Protein AF-A0A914L9A9-F1 (afdb_monomer_lite)

Sequence (71 aa):
MPSYIVSSAFEGLSCQVCGLQAHGKRFEAVCCLPCAAFFRRYVLLNCKHKCLNENKCENFGTGIFKFAVAF

Structure (mmCIF, N/CA/C/O backbone):
data_AF-A0A914L9A9-F1
#
_entry.id   AF-A0A914L9A9-F1
#
loop_
_atom_site.group_PDB
_atom_site.id
_atom_site.type_symbol
_atom_site.label_atom_id
_atom_site.label_alt_id
_atom_site.label_comp_id
_atom_site.label_asym_id
_atom_site.label_entity_id
_atom_site.label_seq_id
_atom_site.pdbx_PDB_ins_code
_atom_site.Cartn_x
_atom_site.Cartn_y
_atom_site.Cartn_z
_atom_site.occupancy
_atom_site.B_iso_or_equiv
_atom_site.auth_seq_id
_atom_site.auth_comp_id
_atom_site.auth_asym_id
_atom_site.auth_atom_id
_atom_site.pdbx_PDB_model_num
ATOM 1 N N . MET A 1 1 ? 10.022 17.000 -17.319 1.00 47.41 1 MET A N 1
ATOM 2 C CA . MET A 1 1 ? 9.623 15.592 -17.093 1.00 47.41 1 MET A CA 1
ATOM 3 C C . MET A 1 1 ? 10.242 15.178 -15.766 1.00 47.41 1 MET A C 1
ATOM 5 O O . MET A 1 1 ? 11.460 15.284 -15.685 1.00 47.41 1 MET A O 1
ATOM 9 N N . PRO A 1 2 ? 9.487 14.856 -14.698 1.00 51.03 2 PRO A N 1
ATOM 10 C CA . PRO A 1 2 ? 10.113 14.552 -13.419 1.00 51.03 2 PRO A CA 1
ATOM 11 C C . PRO A 1 2 ? 10.868 13.227 -13.552 1.00 51.03 2 PRO A C 1
ATOM 13 O O . PRO A 1 2 ? 10.272 12.179 -13.775 1.00 51.03 2 PRO A O 1
ATOM 16 N N . SER A 1 3 ? 12.190 13.316 -13.470 1.00 52.03 3 SER A N 1
ATOM 17 C CA . SER A 1 3 ? 13.174 12.251 -13.645 1.00 52.03 3 SER A CA 1
ATOM 18 C C . SER A 1 3 ? 13.256 11.360 -12.405 1.00 52.03 3 SER A C 1
ATOM 20 O O . SER A 1 3 ? 14.257 11.366 -11.686 1.00 52.03 3 SER A O 1
ATOM 22 N N . TYR A 1 4 ? 12.187 10.632 -12.088 1.00 62.84 4 TYR A N 1
ATOM 23 C CA . TYR A 1 4 ? 12.293 9.593 -11.073 1.00 62.84 4 TYR A CA 1
ATOM 24 C C . TYR A 1 4 ? 13.022 8.394 -11.682 1.00 62.84 4 TYR A C 1
ATOM 26 O O . TYR A 1 4 ? 12.622 7.875 -12.719 1.00 62.84 4 TYR A O 1
ATOM 34 N N . ILE A 1 5 ? 14.119 7.972 -11.056 1.00 67.38 5 ILE A N 1
ATOM 35 C CA . ILE A 1 5 ? 14.858 6.784 -11.487 1.00 67.38 5 ILE A CA 1
ATOM 36 C C . ILE A 1 5 ? 13.981 5.571 -11.163 1.00 67.38 5 ILE A C 1
ATOM 38 O O . ILE A 1 5 ? 13.818 5.198 -9.998 1.00 67.38 5 ILE A O 1
ATOM 42 N N . VAL A 1 6 ? 13.370 4.985 -12.190 1.00 67.88 6 VAL A N 1
ATOM 43 C CA . VAL A 1 6 ? 12.789 3.643 -12.112 1.00 67.88 6 VAL A CA 1
ATOM 44 C C . VAL A 1 6 ? 13.939 2.664 -12.256 1.00 67.88 6 VAL A C 1
ATOM 46 O O . VAL A 1 6 ? 14.793 2.821 -13.124 1.00 67.88 6 VAL A O 1
ATOM 49 N N . SER A 1 7 ? 14.005 1.665 -11.380 1.00 76.94 7 SER A N 1
ATOM 50 C CA . SER A 1 7 ? 14.919 0.552 -11.619 1.00 76.94 7 SER A CA 1
ATOM 51 C C . SER A 1 7 ? 14.448 -0.162 -12.886 1.00 76.94 7 SER A C 1
ATOM 53 O O . SER A 1 7 ? 13.279 -0.535 -12.956 1.00 76.94 7 SER A O 1
ATOM 55 N N . SER A 1 8 ? 15.332 -0.355 -13.866 1.00 77.50 8 SER A N 1
ATOM 56 C CA . SER A 1 8 ? 15.012 -0.955 -15.174 1.00 77.50 8 SER A CA 1
ATOM 57 C C . SER A 1 8 ? 14.265 -2.294 -15.079 1.00 77.50 8 SER A C 1
ATOM 59 O O . SER A 1 8 ? 13.507 -2.645 -15.975 1.00 77.50 8 SER A O 1
ATOM 61 N N . ALA A 1 9 ? 14.410 -3.017 -13.964 1.00 81.62 9 ALA A N 1
ATOM 62 C CA . ALA A 1 9 ? 13.681 -4.251 -13.673 1.00 81.62 9 ALA A CA 1
ATOM 63 C C . ALA A 1 9 ? 12.159 -4.073 -13.466 1.00 81.62 9 ALA A C 1
ATOM 65 O O . ALA A 1 9 ? 11.429 -5.060 -13.465 1.00 81.62 9 ALA A O 1
ATOM 66 N N . PHE A 1 10 ? 11.676 -2.845 -13.255 1.00 78.38 10 PHE A N 1
ATOM 67 C CA . PHE A 1 10 ? 10.271 -2.543 -12.951 1.00 78.38 10 PHE A CA 1
ATOM 68 C C . PHE A 1 10 ? 9.638 -1.535 -13.916 1.00 78.38 10 PHE A C 1
ATOM 70 O O . PHE A 1 10 ? 8.507 -1.098 -13.703 1.00 78.38 10 PHE A O 1
ATOM 77 N N . GLU A 1 11 ? 10.350 -1.166 -14.976 1.00 82.19 11 GLU A N 1
ATOM 78 C CA . GLU A 1 11 ? 9.861 -0.246 -15.996 1.00 82.19 11 GLU A CA 1
ATOM 79 C C . GLU A 1 11 ? 8.677 -0.867 -16.753 1.00 82.19 11 GLU A C 1
ATOM 81 O O . GLU A 1 11 ? 8.731 -2.015 -17.188 1.00 82.19 11 GLU A O 1
ATOM 86 N N . GLY A 1 12 ? 7.556 -0.143 -16.826 1.00 82.31 12 GLY A N 1
ATOM 87 C CA . GLY A 1 12 ? 6.307 -0.649 -17.407 1.00 82.31 12 GLY A CA 1
ATOM 88 C C . GLY A 1 12 ? 5.470 -1.569 -16.506 1.00 82.31 12 GLY A C 1
ATOM 89 O O . GLY A 1 12 ? 4.352 -1.913 -16.884 1.00 82.31 12 GLY A O 1
ATOM 90 N N . LEU A 1 13 ? 5.941 -1.940 -15.306 1.00 88.50 13 LEU A N 1
ATOM 91 C CA . LEU A 1 13 ? 5.081 -2.610 -14.326 1.00 88.50 13 LEU A CA 1
ATOM 92 C C . LEU A 1 13 ? 4.161 -1.609 -13.619 1.00 88.50 13 LEU A C 1
ATOM 94 O O . LEU A 1 13 ? 4.586 -0.538 -13.183 1.00 88.50 13 LEU A O 1
ATOM 98 N N . SER A 1 14 ? 2.906 -2.008 -13.428 1.00 88.88 14 SER A N 1
ATOM 99 C CA . SER A 1 14 ? 1.914 -1.261 -12.654 1.00 88.88 14 SER A CA 1
ATOM 100 C C . SER A 1 14 ? 1.874 -1.715 -11.196 1.00 88.88 14 SER A C 1
ATOM 102 O O . SER A 1 14 ? 2.023 -2.890 -10.865 1.00 88.88 14 SER A O 1
ATOM 104 N N . CYS A 1 15 ? 1.636 -0.761 -10.303 1.00 87.69 15 CYS A N 1
ATOM 105 C CA . CYS A 1 15 ? 1.384 -0.985 -8.892 1.00 87.69 15 CYS A CA 1
ATOM 106 C C . CYS A 1 15 ? 0.111 -1.816 -8.730 1.00 87.69 15 CYS A C 1
ATOM 108 O O . CYS A 1 15 ? -0.960 -1.393 -9.159 1.00 87.69 15 CYS A O 1
ATOM 110 N N . GLN A 1 16 ? 0.202 -2.944 -8.030 1.00 86.56 16 GLN A N 1
ATOM 111 C CA . GLN A 1 16 ? -0.939 -3.840 -7.803 1.00 86.56 16 GLN A CA 1
ATOM 112 C C . GLN A 1 16 ? -2.034 -3.228 -6.910 1.00 86.56 16 GLN A C 1
ATOM 114 O O . GLN A 1 16 ? -3.122 -3.781 -6.811 1.00 86.56 16 GLN A O 1
ATOM 119 N N . VAL A 1 17 ? -1.754 -2.092 -6.259 1.00 84.88 17 VAL A N 1
ATOM 120 C CA . VAL A 1 17 ? -2.699 -1.393 -5.373 1.00 84.88 17 VAL A CA 1
ATOM 121 C C . VAL A 1 17 ? -3.462 -0.293 -6.112 1.00 84.88 17 VA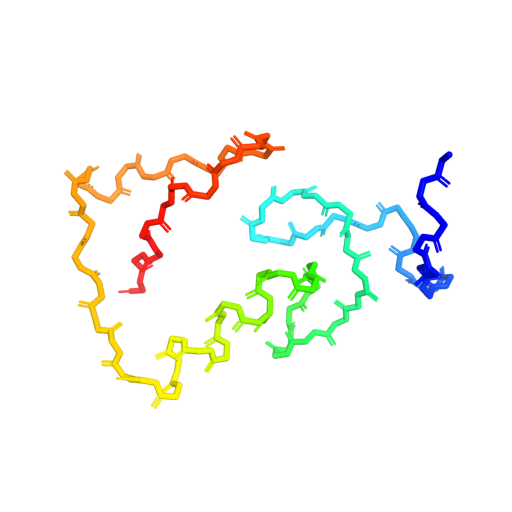L A C 1
ATOM 123 O O . VAL A 1 17 ? -4.676 -0.205 -5.992 1.00 84.88 17 VAL A O 1
ATOM 126 N N . CYS A 1 18 ? -2.766 0.563 -6.866 1.00 83.38 18 CYS A N 1
ATOM 127 C CA . CYS A 1 18 ? -3.365 1.760 -7.475 1.00 83.38 18 CYS A CA 1
ATOM 128 C C . CYS A 1 18 ? -3.214 1.852 -9.000 1.00 83.38 18 CYS A C 1
ATOM 130 O O . CYS A 1 18 ? -3.639 2.840 -9.588 1.00 83.38 18 CYS A O 1
ATOM 132 N N . GLY A 1 19 ? -2.563 0.881 -9.645 1.00 82.88 19 GLY A N 1
ATOM 133 C CA . GLY A 1 19 ? -2.364 0.837 -11.098 1.00 82.88 19 GLY A CA 1
ATOM 134 C C . GLY A 1 19 ? -1.284 1.773 -11.663 1.00 82.88 19 GLY A C 1
ATOM 135 O O . GLY A 1 19 ? -0.867 1.588 -12.803 1.00 82.88 19 GLY A O 1
ATOM 136 N N . LEU A 1 20 ? -0.783 2.739 -10.883 1.00 85.88 20 LEU A N 1
ATOM 137 C CA . LEU A 1 20 ? 0.289 3.666 -11.290 1.00 85.88 20 LEU A CA 1
ATOM 138 C C . LEU A 1 20 ? 1.648 2.967 -11.454 1.00 85.88 20 LEU A C 1
ATOM 140 O O . LEU A 1 20 ? 1.827 1.869 -10.941 1.00 85.88 20 LEU A O 1
ATOM 144 N N . GLN A 1 21 ? 2.631 3.623 -12.082 1.00 87.62 21 GLN A N 1
ATOM 145 C CA . GLN A 1 21 ? 3.982 3.071 -12.274 1.00 87.62 21 GLN A CA 1
ATOM 146 C C . GLN A 1 21 ? 4.566 2.490 -10.971 1.00 87.62 21 GLN A C 1
ATOM 148 O O . GLN A 1 21 ? 4.701 3.175 -9.949 1.00 87.62 21 GLN A O 1
ATOM 153 N N . ALA A 1 22 ? 4.916 1.206 -11.008 1.00 88.50 22 ALA A N 1
ATOM 154 C CA . ALA A 1 22 ? 5.618 0.544 -9.926 1.00 88.50 22 ALA A CA 1
ATOM 155 C C . ALA A 1 22 ? 7.094 0.944 -9.930 1.00 88.50 22 ALA A C 1
ATOM 157 O O . ALA A 1 22 ? 7.703 1.172 -10.973 1.00 88.50 22 ALA A O 1
ATOM 158 N N . HIS A 1 23 ? 7.677 1.006 -8.736 1.00 86.81 23 HIS A N 1
ATOM 159 C CA . HIS A 1 23 ? 9.100 1.315 -8.570 1.00 86.81 23 HIS A CA 1
ATOM 160 C C . HIS A 1 23 ? 9.906 0.125 -8.054 1.00 86.81 23 HIS A C 1
ATOM 162 O O . HIS A 1 23 ? 11.134 0.167 -8.060 1.00 86.81 23 HIS A O 1
ATOM 168 N N . GLY A 1 24 ? 9.232 -0.914 -7.562 1.00 86.31 24 GLY A N 1
ATOM 169 C CA . GLY A 1 24 ? 9.878 -2.111 -7.056 1.00 86.31 24 GLY A CA 1
ATOM 170 C C . GLY A 1 24 ? 8.923 -3.024 -6.304 1.00 86.31 24 GLY A C 1
ATOM 171 O O . GLY A 1 24 ? 7.739 -2.725 -6.121 1.00 86.31 24 GLY A O 1
ATOM 172 N N . LYS A 1 25 ? 9.475 -4.138 -5.831 1.00 87.06 25 LYS A N 1
ATOM 173 C CA . LYS A 1 25 ? 8.792 -5.079 -4.946 1.00 87.06 25 LYS A CA 1
ATOM 174 C C . LYS A 1 25 ? 8.997 -4.654 -3.489 1.00 87.06 25 LYS A C 1
ATOM 176 O O . LYS A 1 25 ? 10.133 -4.538 -3.033 1.00 87.06 25 LYS A O 1
ATOM 181 N N . ARG A 1 26 ? 7.912 -4.395 -2.754 1.00 85.38 26 ARG A N 1
ATOM 182 C CA . ARG A 1 26 ? 7.933 -4.109 -1.309 1.00 85.38 26 ARG A CA 1
ATOM 183 C C . ARG A 1 26 ? 6.830 -4.895 -0.621 1.00 85.38 26 ARG A C 1
ATOM 185 O O . ARG A 1 26 ? 5.716 -4.939 -1.127 1.00 85.38 26 ARG A O 1
ATOM 192 N N . PHE A 1 27 ? 7.140 -5.480 0.536 1.00 86.56 27 PHE A N 1
ATOM 193 C CA . PHE A 1 27 ? 6.192 -6.320 1.282 1.00 86.56 27 PHE A CA 1
ATOM 194 C C . PHE A 1 27 ? 5.595 -7.431 0.399 1.00 86.56 27 PHE A C 1
ATOM 196 O O . PHE A 1 27 ? 4.392 -7.658 0.402 1.00 86.56 27 PHE A O 1
ATOM 203 N N . GLU A 1 28 ? 6.445 -8.055 -0.423 1.00 85.38 28 GLU A N 1
ATOM 204 C CA . GLU A 1 28 ? 6.082 -9.063 -1.427 1.00 85.38 28 GLU A CA 1
ATOM 205 C C . GLU A 1 28 ? 5.129 -8.621 -2.557 1.00 85.38 28 GLU A C 1
ATOM 207 O O . GLU A 1 28 ? 4.858 -9.415 -3.454 1.00 85.38 28 GLU A O 1
ATOM 212 N N . ALA A 1 29 ? 4.725 -7.348 -2.612 1.00 86.44 29 ALA A N 1
ATOM 213 C CA . ALA A 1 29 ? 3.885 -6.792 -3.673 1.00 86.44 29 ALA A CA 1
ATOM 214 C C . ALA A 1 29 ? 4.658 -5.819 -4.580 1.00 86.44 29 ALA A C 1
ATOM 216 O O . ALA A 1 29 ? 5.463 -5.002 -4.117 1.00 86.44 29 ALA A O 1
ATOM 217 N N . VAL A 1 30 ? 4.390 -5.861 -5.886 1.00 89.00 30 VAL A N 1
ATOM 218 C CA . VAL A 1 30 ? 4.893 -4.860 -6.837 1.00 89.00 30 VAL A CA 1
ATOM 219 C C . VAL A 1 30 ? 4.068 -3.589 -6.672 1.00 89.00 30 VAL A C 1
ATOM 221 O O . VAL A 1 30 ? 2.868 -3.558 -6.949 1.00 89.00 30 VAL A O 1
ATOM 224 N N . CYS A 1 31 ? 4.700 -2.526 -6.176 1.00 88.81 31 CYS A N 1
ATOM 225 C CA . CYS A 1 31 ? 3.987 -1.311 -5.806 1.00 88.81 31 CYS A CA 1
ATOM 226 C C . CYS A 1 31 ? 4.794 -0.029 -6.038 1.00 88.81 31 CYS A C 1
ATOM 228 O O . CYS A 1 31 ? 6.015 -0.022 -6.227 1.00 88.81 31 CYS A O 1
ATOM 230 N N . CYS A 1 32 ? 4.079 1.095 -6.051 1.00 88.56 32 CYS A N 1
ATOM 231 C CA . CYS A 1 32 ? 4.679 2.421 -6.085 1.00 88.56 32 CYS A CA 1
ATOM 232 C C . CYS A 1 32 ? 5.136 2.852 -4.677 1.00 88.56 32 CYS A C 1
ATOM 234 O O . CYS A 1 32 ? 4.646 2.360 -3.654 1.00 88.56 32 CYS A O 1
ATOM 236 N N . LEU A 1 33 ? 6.073 3.806 -4.615 1.00 86.94 33 LEU A N 1
ATOM 237 C CA . LEU A 1 33 ? 6.608 4.326 -3.349 1.00 86.94 33 LEU A CA 1
ATOM 238 C C . LEU A 1 33 ? 5.516 4.855 -2.395 1.00 86.94 33 LEU A C 1
ATOM 240 O O . LEU A 1 33 ? 5.587 4.528 -1.206 1.00 86.94 33 LEU A O 1
ATOM 244 N N . PRO A 1 34 ? 4.493 5.606 -2.862 1.00 86.81 34 PRO A N 1
ATOM 245 C CA . PRO A 1 34 ? 3.423 6.089 -1.990 1.00 86.81 34 PRO A CA 1
ATOM 246 C C . PRO A 1 34 ? 2.609 4.967 -1.337 1.00 86.81 34 PRO A C 1
ATOM 248 O O . PRO A 1 34 ? 2.393 5.008 -0.127 1.00 86.81 34 PRO A O 1
ATOM 251 N N . CYS A 1 35 ? 2.205 3.942 -2.098 1.00 86.50 35 CYS A N 1
ATOM 252 C CA . CYS A 1 35 ? 1.430 2.816 -1.564 1.00 86.50 35 CYS A CA 1
ATOM 253 C C . CYS A 1 35 ? 2.224 2.030 -0.516 1.00 86.50 35 CYS A C 1
ATOM 255 O O . CYS A 1 35 ? 1.691 1.696 0.541 1.00 86.50 35 CYS A O 1
ATOM 257 N N . ALA A 1 36 ? 3.518 1.804 -0.752 1.00 88.56 36 ALA A N 1
ATOM 258 C CA . ALA A 1 36 ? 4.373 1.145 0.228 1.00 88.56 36 ALA A CA 1
ATOM 259 C C . ALA A 1 36 ? 4.574 1.984 1.503 1.00 88.56 36 ALA A C 1
ATOM 261 O O . ALA A 1 36 ? 4.560 1.449 2.612 1.00 88.56 36 ALA A O 1
ATOM 262 N N . ALA A 1 37 ? 4.758 3.301 1.365 1.00 89.62 37 ALA A N 1
ATOM 263 C CA . ALA A 1 37 ? 4.881 4.203 2.508 1.00 89.62 37 ALA A CA 1
ATOM 264 C C . ALA A 1 37 ? 3.584 4.259 3.328 1.00 89.62 37 ALA A C 1
ATOM 266 O O . ALA A 1 37 ? 3.636 4.258 4.559 1.00 89.62 37 ALA A O 1
ATOM 267 N N . PHE A 1 38 ? 2.434 4.268 2.653 1.00 86.06 38 PHE A N 1
ATOM 268 C CA . PHE A 1 38 ? 1.123 4.198 3.286 1.00 86.06 38 PHE A CA 1
ATOM 269 C C . PHE A 1 38 ? 0.957 2.903 4.083 1.00 86.06 38 PHE A C 1
ATOM 271 O O . PHE A 1 38 ? 0.677 2.963 5.278 1.00 86.06 38 PHE A O 1
ATOM 278 N N . PHE A 1 39 ? 1.218 1.749 3.461 1.00 87.00 39 PHE A N 1
ATOM 279 C CA . PHE A 1 39 ? 1.116 0.453 4.131 1.00 87.00 39 PHE A CA 1
ATOM 280 C C . PHE A 1 39 ? 2.018 0.378 5.369 1.00 87.00 39 PHE A C 1
ATOM 282 O O . PHE A 1 39 ? 1.574 -0.012 6.445 1.00 87.00 39 PHE A O 1
ATOM 289 N N . ARG A 1 40 ? 3.264 0.855 5.263 1.00 89.44 40 ARG A N 1
ATOM 290 C CA . ARG A 1 40 ? 4.176 0.927 6.411 1.00 89.44 40 ARG A CA 1
ATOM 291 C C . ARG A 1 40 ? 3.594 1.757 7.560 1.00 89.44 40 ARG A C 1
ATOM 293 O O . ARG A 1 40 ? 3.696 1.343 8.709 1.00 89.44 40 ARG A O 1
ATOM 300 N N . ARG A 1 41 ? 2.998 2.921 7.274 1.00 86.94 41 ARG A N 1
ATOM 301 C CA . ARG A 1 41 ? 2.364 3.770 8.302 1.00 86.94 41 ARG A CA 1
ATOM 302 C C . ARG A 1 41 ? 1.148 3.090 8.923 1.00 86.94 41 ARG A C 1
ATOM 304 O O . ARG A 1 41 ? 1.003 3.136 10.137 1.00 86.94 41 ARG A O 1
ATOM 311 N N . TYR A 1 42 ? 0.320 2.446 8.105 1.00 84.06 42 TYR A N 1
ATOM 312 C CA . TYR A 1 42 ? -0.855 1.704 8.555 1.00 84.06 42 TYR A CA 1
ATOM 313 C C . TYR A 1 42 ? -0.478 0.611 9.564 1.00 84.06 42 TYR A C 1
ATOM 315 O O . TYR A 1 42 ? -1.028 0.575 10.664 1.00 84.06 42 TYR A O 1
ATOM 323 N N . VAL A 1 43 ? 0.516 -0.217 9.222 1.00 84.19 43 VAL A N 1
ATOM 324 C CA . VAL A 1 43 ? 1.003 -1.299 10.093 1.00 84.19 43 VAL A CA 1
ATOM 325 C C . VAL A 1 43 ? 1.626 -0.745 11.377 1.00 84.19 43 VAL A C 1
ATOM 327 O O . VAL A 1 43 ? 1.325 -1.238 12.458 1.00 84.19 43 VAL A O 1
ATOM 330 N N . LEU A 1 44 ? 2.454 0.302 11.288 1.00 84.50 44 LEU A N 1
ATOM 331 C CA . LEU A 1 44 ? 3.103 0.889 12.468 1.00 84.50 44 LEU A CA 1
ATOM 332 C C . LEU A 1 44 ? 2.115 1.552 13.437 1.00 84.50 44 LEU A C 1
ATOM 334 O O . LEU A 1 44 ? 2.318 1.494 14.645 1.00 84.50 44 LEU A O 1
ATOM 338 N N . LEU A 1 45 ? 1.064 2.191 12.921 1.00 81.62 45 LEU A N 1
ATOM 339 C CA . LEU A 1 45 ? 0.085 2.906 13.741 1.00 81.62 45 LEU A CA 1
ATOM 340 C C . LEU A 1 45 ? -1.057 2.006 14.244 1.00 81.62 45 LEU A C 1
ATOM 342 O O . LEU A 1 45 ? -1.878 2.472 15.030 1.00 81.62 45 LEU A O 1
ATOM 346 N N . ASN A 1 46 ? -1.139 0.743 13.797 1.00 74.00 46 ASN A N 1
ATOM 347 C CA . ASN A 1 46 ? -2.262 -0.167 14.070 1.00 74.00 46 ASN A CA 1
ATOM 348 C C . ASN A 1 46 ? -3.646 0.482 13.826 1.00 74.00 46 ASN A C 1
ATOM 350 O O . ASN A 1 46 ? -4.639 0.160 14.484 1.00 74.00 46 ASN A O 1
ATOM 354 N N . CYS A 1 47 ? -3.726 1.427 12.884 1.00 67.69 47 CYS A N 1
ATOM 355 C CA . CYS A 1 47 ? -4.938 2.199 12.636 1.00 67.69 47 CYS A CA 1
ATOM 356 C C . CYS A 1 47 ? -5.942 1.380 11.831 1.00 67.69 47 CYS A C 1
ATOM 358 O O . CYS A 1 47 ? -5.781 1.214 10.631 1.00 67.69 47 CYS A O 1
ATOM 360 N N . LYS A 1 48 ? -7.039 0.943 12.450 1.00 72.88 48 LYS A N 1
ATOM 361 C CA . LYS A 1 48 ? -8.179 0.367 11.722 1.00 72.88 48 LYS A CA 1
ATOM 362 C C . LYS A 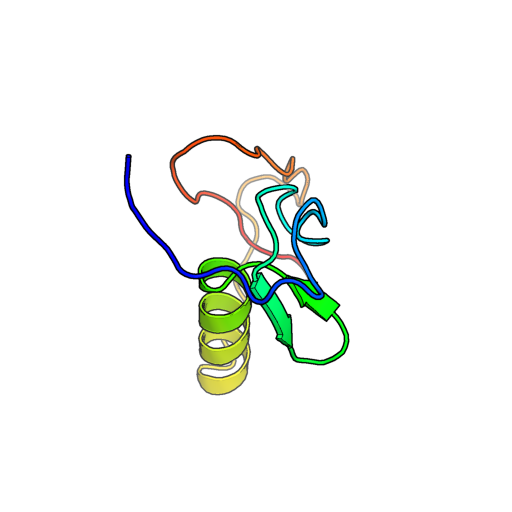1 48 ? -9.060 1.492 11.175 1.00 72.88 48 LYS A C 1
ATOM 364 O O . LYS A 1 48 ? -9.955 1.978 11.866 1.00 72.88 48 LYS A O 1
ATOM 369 N N . HIS A 1 49 ? -8.791 1.945 9.952 1.00 71.12 49 HIS A N 1
ATOM 370 C CA . HIS A 1 49 ? -9.643 2.939 9.298 1.00 71.12 49 HIS A CA 1
ATOM 371 C C . HIS A 1 49 ? -10.986 2.314 8.914 1.00 71.12 49 HIS A C 1
ATOM 373 O O . HIS A 1 49 ? -11.034 1.295 8.232 1.00 71.12 49 HIS A O 1
ATOM 379 N N . LYS A 1 50 ? -12.089 2.943 9.330 1.00 73.50 50 LYS A N 1
ATOM 380 C CA . LYS A 1 50 ? -13.417 2.584 8.828 1.00 73.50 50 LYS A CA 1
ATOM 381 C C . LYS A 1 50 ? -13.600 3.193 7.445 1.00 73.50 50 LYS A C 1
ATOM 383 O O . LYS A 1 50 ? -13.358 4.387 7.256 1.00 73.50 50 LYS A O 1
ATOM 388 N N . CYS A 1 51 ? -14.036 2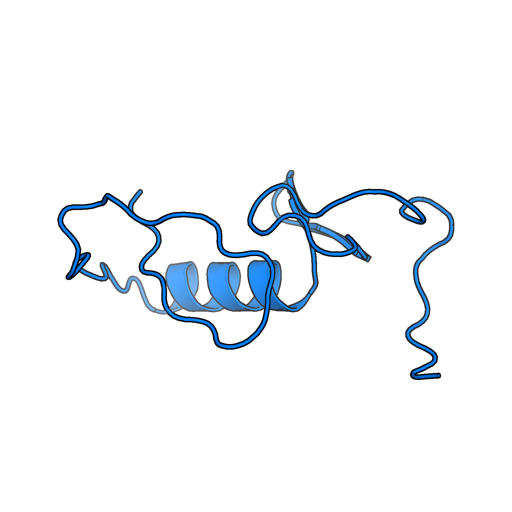.382 6.488 1.00 74.94 51 CYS A N 1
ATOM 389 C CA . CYS A 1 51 ? -14.442 2.904 5.195 1.00 74.94 51 CYS A CA 1
ATOM 390 C C . CYS A 1 51 ? -15.725 3.727 5.353 1.00 74.94 51 CYS A C 1
ATOM 392 O O . CYS A 1 51 ? -16.709 3.255 5.916 1.00 74.94 51 CYS A O 1
ATOM 394 N N . LEU A 1 52 ? -15.709 4.957 4.839 1.00 79.06 52 LEU A N 1
ATOM 395 C CA . LEU A 1 52 ? -16.883 5.834 4.815 1.00 79.06 52 LEU A CA 1
ATOM 396 C C . LEU A 1 52 ? -17.840 5.508 3.656 1.00 79.06 52 LEU A C 1
ATOM 398 O O . LEU A 1 52 ? -18.973 5.966 3.667 1.00 79.06 52 LEU A O 1
ATOM 402 N N . ASN A 1 53 ? -17.389 4.724 2.673 1.00 78.56 53 ASN A N 1
ATOM 403 C CA . ASN A 1 5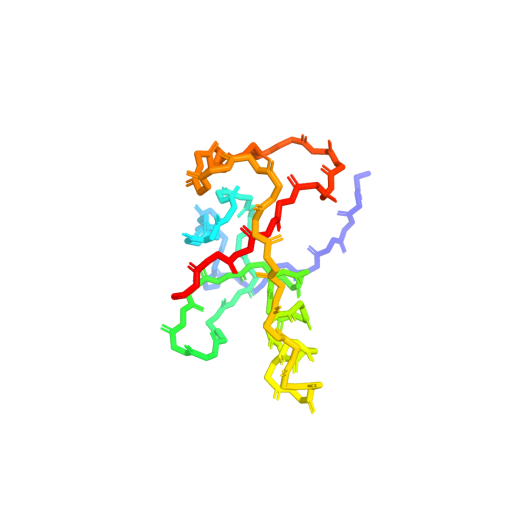3 ? -18.120 4.410 1.443 1.00 78.56 53 ASN A CA 1
ATOM 404 C C . ASN A 1 53 ? -18.549 2.934 1.369 1.00 78.56 53 ASN A C 1
ATOM 406 O O . ASN A 1 53 ? -18.466 2.320 0.310 1.00 78.56 53 ASN A O 1
ATOM 410 N N . GLU A 1 54 ? -18.908 2.322 2.502 1.00 77.62 54 GLU A N 1
ATOM 411 C CA . GLU A 1 54 ? -19.386 0.926 2.558 1.00 77.62 54 GLU A CA 1
ATOM 412 C C . GLU A 1 54 ? -18.446 -0.102 1.885 1.00 77.62 54 GLU A C 1
ATOM 414 O O . GLU A 1 54 ? -18.899 -1.065 1.274 1.00 77.62 54 GLU A O 1
ATOM 419 N N . ASN A 1 55 ? -17.126 0.109 1.957 1.00 70.50 55 ASN A N 1
ATOM 420 C CA . ASN A 1 55 ? -16.101 -0.706 1.279 1.00 70.50 55 ASN A CA 1
ATOM 421 C C . ASN A 1 55 ? -16.192 -0.738 -0.261 1.00 70.50 55 ASN A C 1
ATOM 423 O O . ASN A 1 55 ? -15.504 -1.530 -0.897 1.00 70.50 55 ASN A O 1
ATOM 427 N N . LYS A 1 56 ? -16.967 0.156 -0.884 1.00 74.56 56 LYS A N 1
ATOM 428 C CA . LYS A 1 56 ? -17.074 0.312 -2.347 1.00 74.56 56 LYS A CA 1
ATOM 429 C C . LYS A 1 56 ? -16.007 1.275 -2.866 1.00 74.56 56 LYS A C 1
ATOM 431 O O . LYS A 1 56 ? -16.290 2.270 -3.530 1.00 74.56 56 LYS A O 1
ATOM 436 N N . CYS A 1 57 ? -14.774 1.041 -2.441 1.00 70.69 57 CYS A N 1
ATOM 437 C CA . CYS A 1 57 ? -13.631 1.863 -2.789 1.00 70.69 57 CYS A CA 1
ATOM 438 C C . CYS A 1 57 ? -13.147 1.484 -4.184 1.00 70.69 57 CYS A C 1
ATOM 440 O O . CYS A 1 57 ? -12.531 0.434 -4.341 1.00 70.69 57 CYS A O 1
ATOM 442 N N . GLU A 1 58 ? -13.404 2.307 -5.197 1.00 66.69 58 GLU A N 1
ATOM 443 C CA . GLU A 1 58 ? -12.799 2.084 -6.509 1.00 66.69 58 GLU A CA 1
ATOM 444 C C . GLU A 1 58 ? -11.359 2.604 -6.507 1.00 66.69 58 GLU A C 1
ATOM 446 O O . GLU A 1 58 ? -11.075 3.706 -6.027 1.00 66.69 58 GLU A O 1
ATOM 451 N N . ASN A 1 59 ? -10.438 1.794 -7.037 1.00 59.75 59 ASN A N 1
ATOM 452 C CA . ASN A 1 59 ? -9.031 2.148 -7.200 1.00 59.75 59 ASN A CA 1
ATOM 453 C C . ASN A 1 59 ? -8.902 3.237 -8.274 1.00 59.75 59 ASN A C 1
ATOM 455 O O . ASN A 1 59 ? -8.566 2.964 -9.424 1.00 59.75 59 ASN A O 1
ATOM 459 N N . PHE A 1 60 ? -9.195 4.485 -7.913 1.00 52.78 60 PHE A N 1
ATOM 460 C CA . PHE A 1 60 ? -9.055 5.617 -8.818 1.00 52.78 60 PHE A CA 1
ATOM 461 C C . PHE A 1 60 ? -7.571 5.942 -9.002 1.00 52.78 60 PHE A C 1
ATOM 463 O O . PHE A 1 60 ? -6.941 6.618 -8.188 1.00 52.78 60 PHE A O 1
ATOM 470 N N . GLY A 1 61 ? -7.006 5.445 -10.103 1.00 51.94 61 GLY A N 1
ATOM 471 C CA . GLY A 1 61 ? -5.629 5.670 -10.548 1.00 51.94 61 GLY A CA 1
ATOM 472 C C . GLY A 1 61 ? -5.307 7.106 -10.979 1.00 51.94 61 GLY A C 1
ATOM 473 O O . GLY A 1 61 ? -4.380 7.314 -11.754 1.00 51.94 61 GLY A O 1
ATOM 474 N N . THR A 1 62 ? -6.022 8.121 -10.497 1.00 42.44 62 THR A N 1
ATOM 475 C CA . THR A 1 62 ? -5.776 9.520 -10.859 1.00 42.44 62 THR A CA 1
ATOM 476 C C . THR A 1 62 ? -6.027 10.429 -9.666 1.00 42.44 62 THR A C 1
ATOM 478 O O . THR A 1 62 ? -7.174 10.628 -9.291 1.00 42.44 62 THR A O 1
ATOM 481 N N . GLY A 1 63 ? -4.943 10.985 -9.113 1.00 48.66 63 GLY A N 1
ATOM 482 C CA . GLY A 1 63 ? -4.911 12.253 -8.378 1.00 48.66 63 GLY A CA 1
ATOM 483 C C . GLY A 1 63 ? -5.895 12.423 -7.214 1.00 48.66 63 GLY A C 1
ATOM 484 O O . GLY A 1 63 ? -7.081 12.628 -7.415 1.00 48.66 63 GLY A O 1
ATOM 485 N N . ILE A 1 64 ? -5.336 12.541 -6.004 1.00 41.34 64 ILE A N 1
ATOM 486 C CA . ILE A 1 64 ? -5.999 12.773 -4.706 1.00 41.34 64 ILE A CA 1
ATOM 487 C C . ILE A 1 64 ? -6.391 11.456 -4.023 1.00 41.34 64 ILE A C 1
ATOM 489 O O . ILE A 1 64 ? -7.454 10.885 -4.234 1.00 41.34 64 ILE A O 1
ATOM 493 N N . PHE A 1 65 ? -5.495 10.997 -3.144 1.00 39.78 65 PHE A N 1
ATOM 494 C CA . PHE A 1 65 ? -5.711 9.880 -2.229 1.00 39.78 65 PHE A CA 1
ATOM 495 C C . PHE A 1 65 ? -6.943 10.128 -1.346 1.00 39.78 65 PHE A C 1
ATOM 497 O O . PHE A 1 65 ? -6.852 10.708 -0.266 1.00 39.78 65 PHE A O 1
ATOM 504 N N . LYS A 1 66 ? -8.097 9.636 -1.781 1.00 42.44 66 LYS A N 1
ATOM 505 C CA . LYS A 1 66 ? -9.183 9.235 -0.895 1.00 42.44 66 LYS A CA 1
ATOM 506 C C . LYS A 1 66 ? -9.450 7.776 -1.192 1.00 42.44 66 LYS A C 1
ATOM 508 O O . LYS A 1 66 ? -10.193 7.506 -2.114 1.00 42.44 66 LYS A O 1
ATOM 513 N N . PHE A 1 67 ? -8.849 6.860 -0.433 1.00 43.59 67 PHE A N 1
ATOM 514 C CA . PHE A 1 67 ? -9.571 5.656 -0.037 1.00 43.59 67 PHE A CA 1
ATOM 515 C C . PHE A 1 67 ? -8.951 4.930 1.153 1.00 43.59 67 PHE A C 1
ATOM 517 O O . PHE A 1 67 ? -7.736 4.778 1.283 1.00 43.59 67 PHE A O 1
ATOM 524 N N . ALA 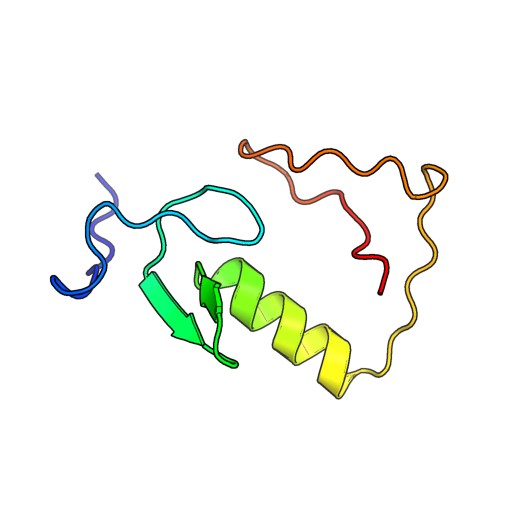A 1 68 ? -9.867 4.514 2.026 1.00 42.53 68 ALA A N 1
ATOM 525 C CA . ALA A 1 68 ? -9.680 3.560 3.093 1.00 42.53 68 ALA A CA 1
ATOM 526 C C . ALA A 1 68 ? -9.446 2.178 2.476 1.00 42.53 68 ALA A C 1
ATOM 528 O O . ALA A 1 68 ? -10.295 1.665 1.746 1.00 42.53 68 ALA A O 1
ATOM 529 N N . VAL A 1 69 ? -8.292 1.596 2.785 1.00 42.22 69 VAL A N 1
ATOM 530 C CA . VAL A 1 69 ? -8.032 0.180 2.546 1.00 42.22 69 VAL A CA 1
ATOM 531 C C . VAL A 1 69 ? -8.759 -0.588 3.644 1.00 42.22 69 VAL A C 1
ATOM 533 O O . VAL A 1 69 ? -8.403 -0.474 4.817 1.00 42.22 69 VAL A O 1
ATOM 536 N N . ALA A 1 70 ? -9.806 -1.313 3.258 1.00 35.72 70 ALA A N 1
ATOM 537 C CA . ALA A 1 70 ? -10.368 -2.381 4.065 1.00 35.72 70 ALA A CA 1
ATOM 538 C C . ALA A 1 70 ? -9.486 -3.623 3.869 1.00 35.72 70 ALA A C 1
ATOM 540 O O . ALA A 1 70 ? -9.300 -4.069 2.735 1.00 35.72 70 ALA A O 1
ATOM 541 N N . PHE A 1 71 ? -8.917 -4.114 4.970 1.00 39.00 71 PHE A N 1
ATOM 542 C CA . PHE A 1 71 ? -8.460 -5.496 5.116 1.00 39.00 71 PHE A CA 1
ATOM 543 C C . PHE A 1 71 ? -9.567 -6.288 5.805 1.00 39.00 71 PHE A C 1
ATOM 545 O O . PHE A 1 71 ? -10.183 -5.710 6.736 1.00 39.00 71 PHE A O 1
#

pLDDT: mean 73.5, std 16.49, range [35.72, 89.62]

InterPro domains:
  IPR001628 Zinc finge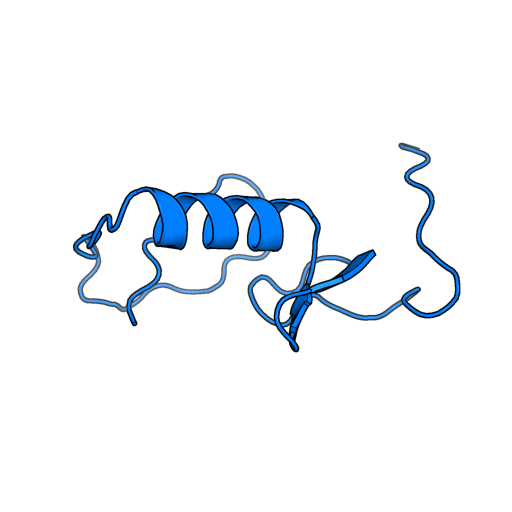r, nuclear hormone receptor-type [PF00105] (14-58)
  IPR001628 Zinc finger, nuclear hormone receptor-type [PS51030] (12-71)
  IPR001628 Zinc finger, nuclear hormone receptor-type [SM00399] (12-67)
  IPR013088 Zinc finger, NHR/GATA-type [G3DSA:3.30.50.10] (7-64)
  IPR051152 Caenorhabditis elegans Orphan Nuclear Receptors [PTHR45680] (13-64)

Radius of gyration: 13.27 Å; chains: 1; bounding box: 34×25×32 Å

Organism: Meloidogyne incognita (NCBI:txid6306)

Secondary structure (DSSP, 8-state):
-------GGGTTPBPTTTSSBP-EEETTEEE-HHHHHHHHHHHHHT--PPPSSTT------SSS-------

Foldseek 3Di:
DPDDDADPVQPPPAFPQQRHRFRDADPNGGHHPVVNVVVVCCVVVVDPDDFPPNPPDDSHNDDDDDDDDDD